Protein AF-A0A2Z5HTX4-F1 (afdb_monomer)

Secondary structure (DSSP, 8-state):
-EEEE--TTSSSPEEEEEEEETTEEEEEEETTSSS--PEE-STTTTTS-TTSS------TT----SSSSTT--

pLDDT: mean 71.53, 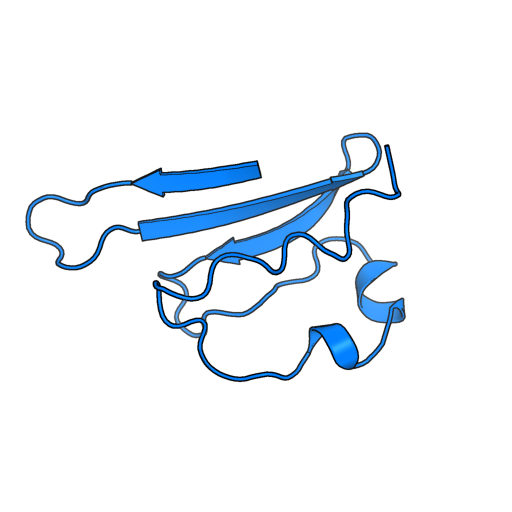std 20.27, range [36.06, 91.56]

Foldseek 3Di:
DKDWADDVPPPGTKIKDWDDDPNDTQWIFTPPPPDTFIDGPDPVNVVVDCVRPDDDDPDVPPDDPPPDPPPRD

Radius of gyration: 13.36 Å; Cα contacts (8 Å, |Δi|>4): 80; chains: 1; bounding box: 29×25×40 Å

Structure (mmCIF, N/CA/C/O backbone):
data_AF-A0A2Z5HTX4-F1
#
_entry.id   AF-A0A2Z5HTX4-F1
#
loop_
_atom_site.group_PDB
_atom_site.id
_atom_site.type_symbol
_atom_site.label_atom_id
_atom_site.label_alt_id
_atom_site.label_comp_id
_atom_site.label_asym_id
_atom_site.label_entity_id
_atom_site.label_seq_id
_atom_site.pdbx_PDB_ins_code
_atom_site.Cartn_x
_atom_site.Cartn_y
_atom_site.Cartn_z
_atom_site.occupancy
_atom_site.B_iso_or_equiv
_atom_site.auth_seq_id
_atom_site.auth_comp_id
_atom_site.auth_asym_id
_atom_site.auth_atom_id
_atom_site.pdbx_PDB_model_num
ATOM 1 N N . PHE A 1 1 ? -4.423 -6.650 -1.753 1.00 85.81 1 PHE A N 1
ATOM 2 C CA . PHE A 1 1 ? -4.615 -6.460 -3.209 1.00 85.81 1 PHE A CA 1
ATOM 3 C C . PHE A 1 1 ? -3.324 -5.980 -3.834 1.00 85.81 1 PHE A C 1
ATOM 5 O O . PHE A 1 1 ? -2.827 -4.941 -3.414 1.00 85.81 1 PHE A O 1
ATOM 12 N N . SER A 1 2 ? -2.813 -6.686 -4.841 1.00 84.12 2 SER A N 1
ATOM 13 C CA . SER A 1 2 ? -1.586 -6.328 -5.559 1.00 84.12 2 SER A CA 1
ATOM 14 C C . SER A 1 2 ? -1.863 -5.963 -7.016 1.00 84.12 2 SER A C 1
ATOM 16 O O . SER A 1 2 ? -2.836 -6.414 -7.624 1.00 84.12 2 SER A O 1
ATOM 18 N N . THR A 1 3 ? -1.032 -5.097 -7.592 1.00 89.81 3 THR A N 1
ATOM 19 C CA . THR A 1 3 ? -1.131 -4.704 -9.000 1.00 89.81 3 THR A CA 1
ATOM 20 C C . THR A 1 3 ? 0.247 -4.416 -9.577 1.00 89.81 3 THR A C 1
ATOM 22 O O . THR A 1 3 ? 1.071 -3.738 -8.966 1.00 89.81 3 THR A O 1
ATOM 25 N N . THR A 1 4 ? 0.460 -4.886 -10.804 1.00 90.06 4 THR A N 1
ATOM 26 C CA . THR A 1 4 ? 1.650 -4.590 -11.602 1.00 90.06 4 THR A CA 1
ATOM 27 C C . THR A 1 4 ? 1.218 -3.900 -12.885 1.00 90.06 4 THR A C 1
ATOM 29 O O . THR A 1 4 ? 0.436 -4.458 -13.654 1.00 90.06 4 THR A O 1
ATOM 32 N N . ALA A 1 5 ? 1.746 -2.707 -13.150 1.00 87.75 5 ALA A N 1
ATOM 33 C CA . ALA A 1 5 ? 1.480 -1.975 -14.383 1.00 87.75 5 ALA A CA 1
ATOM 34 C C . ALA A 1 5 ? 2.757 -1.781 -15.204 1.00 87.75 5 ALA A C 1
ATOM 36 O O . ALA A 1 5 ? 3.741 -1.190 -14.750 1.00 87.75 5 ALA A O 1
ATOM 37 N N . SER A 1 6 ? 2.717 -2.252 -16.452 1.00 88.50 6 SER A N 1
ATOM 38 C CA . SER A 1 6 ? 3.770 -1.994 -17.437 1.00 88.50 6 SER A CA 1
ATOM 39 C C . SER A 1 6 ? 3.813 -0.510 -17.801 1.00 88.50 6 SER A C 1
ATOM 41 O O . SER A 1 6 ? 2.773 0.136 -17.923 1.00 88.50 6 SER A O 1
ATOM 43 N N . ARG A 1 7 ? 5.016 0.034 -18.005 1.00 85.31 7 ARG A N 1
ATOM 44 C CA . ARG A 1 7 ? 5.221 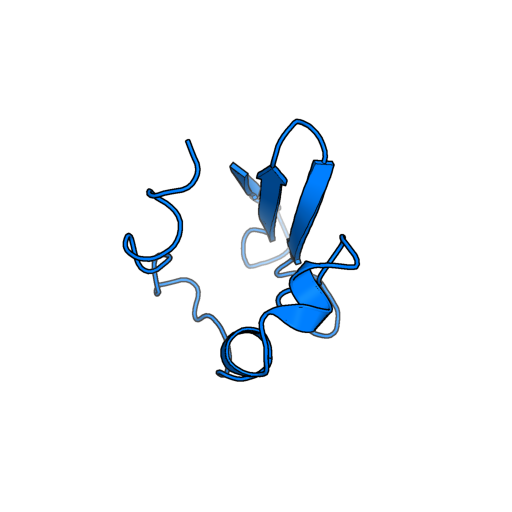1.441 -18.374 1.00 85.31 7 ARG A CA 1
ATOM 45 C C . ARG A 1 7 ? 6.105 1.533 -19.618 1.00 85.31 7 ARG A C 1
ATOM 47 O O . ARG A 1 7 ? 7.332 1.539 -19.492 1.00 85.31 7 ARG A O 1
ATOM 54 N N . PRO A 1 8 ? 5.507 1.588 -20.821 1.00 80.75 8 PRO A N 1
ATOM 55 C CA . PRO A 1 8 ? 6.261 1.700 -22.064 1.00 80.75 8 PRO A CA 1
ATOM 56 C C . PRO A 1 8 ? 7.215 2.902 -22.007 1.00 80.75 8 PRO A C 1
ATOM 58 O O . PRO A 1 8 ? 6.793 4.020 -21.718 1.00 80.75 8 PRO A O 1
ATOM 61 N N . GLY A 1 9 ? 8.510 2.662 -22.225 1.00 83.25 9 GLY A N 1
ATOM 62 C CA . GLY A 1 9 ? 9.550 3.698 -22.197 1.00 83.25 9 GLY A CA 1
ATOM 63 C C . GLY A 1 9 ? 10.096 4.085 -20.813 1.00 83.25 9 GLY A C 1
ATOM 64 O O . GLY A 1 9 ? 10.951 4.963 -20.748 1.00 83.25 9 GLY A O 1
ATOM 65 N N . ARG A 1 10 ? 9.651 3.457 -19.711 1.00 70.94 10 ARG A N 1
ATOM 66 C CA . ARG A 1 10 ? 10.080 3.799 -18.334 1.00 70.94 10 ARG A CA 1
ATOM 67 C C . ARG A 1 10 ? 10.753 2.667 -17.543 1.00 70.94 10 ARG A C 1
ATOM 69 O O . ARG A 1 10 ? 10.816 2.731 -16.321 1.00 70.94 10 ARG A O 1
ATOM 76 N N . GLY A 1 11 ? 11.338 1.683 -18.221 1.00 81.69 11 GLY A N 1
ATOM 77 C CA . GLY A 1 11 ? 12.082 0.607 -17.556 1.00 81.69 11 GLY A CA 1
ATOM 78 C C . GLY A 1 11 ? 11.160 -0.396 -16.856 1.00 81.69 11 GLY A C 1
ATOM 79 O O . GLY A 1 11 ? 10.197 -0.863 -17.464 1.00 81.69 11 GLY A O 1
ATOM 80 N N . GLU A 1 12 ? 11.472 -0.759 -15.608 1.00 84.94 12 GLU A N 1
ATOM 81 C CA . GLU A 1 12 ? 10.750 -1.795 -14.855 1.00 84.94 12 GLU A CA 1
ATOM 82 C C . GLU A 1 12 ? 9.258 -1.442 -14.626 1.00 84.94 12 GLU A C 1
ATOM 84 O O . GLU A 1 12 ? 8.911 -0.279 -14.363 1.00 84.94 12 GLU A O 1
ATOM 89 N N . PRO A 1 13 ? 8.338 -2.427 -14.709 1.00 87.12 13 PRO A N 1
ATOM 90 C CA . PRO A 1 13 ? 6.931 -2.230 -14.364 1.00 87.12 13 PRO A CA 1
ATOM 91 C C . PRO A 1 13 ? 6.772 -1.661 -12.953 1.00 87.12 13 PRO A C 1
ATOM 93 O O . PRO A 1 13 ? 7.528 -2.003 -12.048 1.00 87.12 13 PRO A O 1
ATOM 96 N N . ARG A 1 14 ? 5.780 -0.791 -12.751 1.00 89.12 14 ARG A N 1
ATOM 97 C CA . ARG A 1 14 ? 5.451 -0.322 -11.401 1.00 89.12 14 ARG A CA 1
ATOM 98 C C . ARG A 1 14 ? 4.677 -1.416 -10.691 1.00 89.12 14 ARG A C 1
ATOM 100 O O . ARG A 1 14 ? 3.701 -1.919 -11.247 1.00 89.12 14 ARG A O 1
ATOM 107 N N . TYR A 1 15 ? 5.075 -1.724 -9.471 1.00 89.06 15 TYR A N 1
ATOM 108 C CA . TYR A 1 15 ? 4.356 -2.617 -8.582 1.00 89.06 15 TYR A CA 1
ATOM 109 C C . TYR A 1 15 ? 3.811 -1.832 -7.387 1.00 89.06 15 TYR A C 1
ATOM 111 O O . TYR A 1 15 ? 4.527 -1.020 -6.800 1.00 89.06 15 TYR A O 1
ATOM 119 N N . TRP A 1 16 ? 2.558 -2.073 -7.013 1.00 89.56 16 TRP A N 1
ATOM 120 C CA . TRP A 1 16 ? 1.984 -1.545 -5.779 1.00 89.56 16 TRP A CA 1
ATOM 121 C C . TRP A 1 16 ? 1.027 -2.540 -5.135 1.00 89.56 16 TRP A C 1
ATOM 123 O O . TRP A 1 16 ? 0.420 -3.381 -5.802 1.00 89.56 16 TRP A O 1
ATOM 133 N N . GLU A 1 17 ? 0.873 -2.413 -3.824 1.00 90.50 17 GLU A N 1
ATOM 134 C CA . GLU A 1 17 ? -0.016 -3.250 -3.031 1.00 90.50 17 GLU A CA 1
ATOM 135 C C . GLU A 1 17 ? -0.715 -2.440 -1.944 1.00 90.50 17 GLU A C 1
ATOM 137 O O . GLU A 1 17 ? -0.147 -1.487 -1.409 1.00 90.50 17 GLU A O 1
ATOM 142 N N . VAL A 1 18 ? -1.946 -2.839 -1.623 1.00 91.56 18 VAL A N 1
ATOM 143 C CA . VAL A 1 18 ? -2.741 -2.293 -0.525 1.00 91.56 18 VAL A CA 1
ATOM 144 C C . VAL A 1 18 ? -3.390 -3.427 0.275 1.00 91.56 18 VAL A C 1
ATOM 146 O O . VAL A 1 18 ? -4.024 -4.317 -0.306 1.00 91.56 18 VAL A O 1
ATOM 149 N N . GLY A 1 19 ? -3.250 -3.388 1.600 1.00 88.25 19 GLY A N 1
ATOM 150 C CA . GLY A 1 19 ? -3.923 -4.282 2.547 1.00 88.25 19 GLY A CA 1
ATOM 151 C C . GLY A 1 19 ? -5.179 -3.637 3.135 1.00 88.25 19 GLY A C 1
ATOM 152 O O . GLY A 1 19 ? -5.160 -2.448 3.451 1.00 88.25 19 GLY A O 1
ATOM 153 N N . TYR A 1 20 ? -6.249 -4.421 3.293 1.00 89.06 20 TYR A N 1
ATOM 154 C CA . TYR A 1 20 ? -7.521 -3.989 3.881 1.00 89.06 20 TYR A CA 1
ATOM 155 C C . TYR A 1 20 ? -7.951 -4.920 5.020 1.00 89.06 20 TYR A C 1
ATOM 157 O O . TYR A 1 20 ? -7.753 -6.127 4.921 1.00 89.06 20 TYR A O 1
ATOM 165 N N . VAL A 1 21 ? -8.570 -4.351 6.053 1.00 87.75 21 VAL A N 1
ATOM 166 C CA . VAL A 1 21 ? -9.348 -5.043 7.096 1.00 87.75 21 VAL A CA 1
ATOM 167 C C . VAL A 1 21 ? -10.652 -4.268 7.239 1.00 87.75 21 VAL A C 1
ATOM 169 O O . VAL A 1 21 ? -10.582 -3.054 7.409 1.00 87.75 21 VAL A O 1
ATOM 172 N N . ASP A 1 22 ? -11.813 -4.923 7.133 1.00 87.25 22 ASP A N 1
ATOM 173 C CA . ASP A 1 22 ? -13.142 -4.293 7.266 1.00 87.25 22 ASP A CA 1
ATOM 174 C C . ASP A 1 22 ? -13.249 -2.939 6.531 1.00 87.25 22 ASP A C 1
ATOM 176 O O . ASP A 1 22 ? -13.488 -1.890 7.130 1.00 87.25 22 ASP A O 1
ATOM 180 N N . ASP A 1 23 ? -12.946 -2.937 5.229 1.00 89.94 23 ASP A N 1
ATOM 181 C CA . ASP A 1 23 ? -12.919 -1.753 4.348 1.00 89.94 23 ASP A CA 1
ATOM 182 C C . ASP A 1 23 ? -11.872 -0.669 4.683 1.00 89.94 23 ASP A C 1
ATOM 184 O O . ASP A 1 23 ? -11.725 0.319 3.956 1.00 89.94 23 ASP A O 1
ATOM 188 N N . THR A 1 24 ? -11.063 -0.866 5.722 1.00 87.81 24 THR A N 1
ATOM 189 C CA . THR A 1 24 ? -10.011 0.062 6.141 1.00 87.81 24 THR A CA 1
ATOM 190 C C . THR A 1 24 ? -8.665 -0.344 5.553 1.00 87.81 24 THR A C 1
ATOM 192 O O . THR A 1 24 ? -8.146 -1.422 5.840 1.00 87.81 24 THR A O 1
ATOM 195 N N . GLN A 1 25 ? -8.059 0.545 4.758 1.00 90.81 25 GLN A N 1
ATOM 196 C CA . GLN A 1 25 ? -6.677 0.365 4.309 1.00 90.81 25 GLN A CA 1
ATOM 197 C C . GLN A 1 25 ? -5.734 0.456 5.503 1.00 90.81 25 GLN A C 1
ATOM 199 O O . GLN A 1 25 ? -5.680 1.485 6.172 1.00 90.81 25 GLN A O 1
ATOM 204 N N . PHE A 1 26 ? -4.964 -0.597 5.741 1.00 87.56 26 PHE A N 1
ATOM 205 C CA . PHE A 1 26 ? -4.019 -0.639 6.856 1.00 87.56 26 PHE A CA 1
ATOM 206 C C . PHE A 1 26 ? -2.56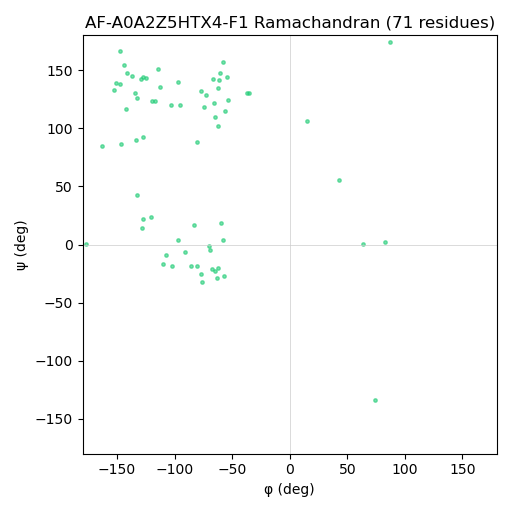6 -0.596 6.392 1.00 87.5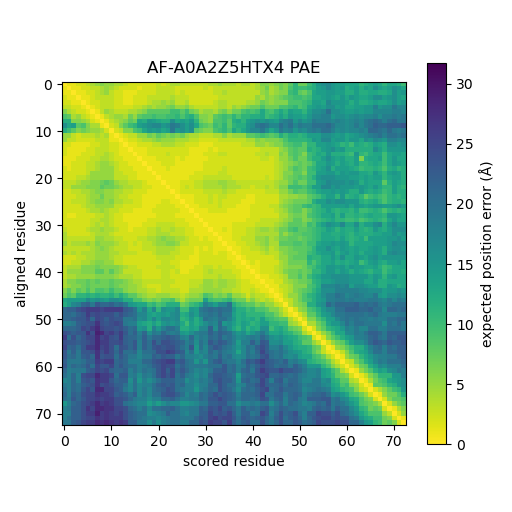6 26 PHE A C 1
ATOM 208 O O . PHE A 1 26 ? -1.67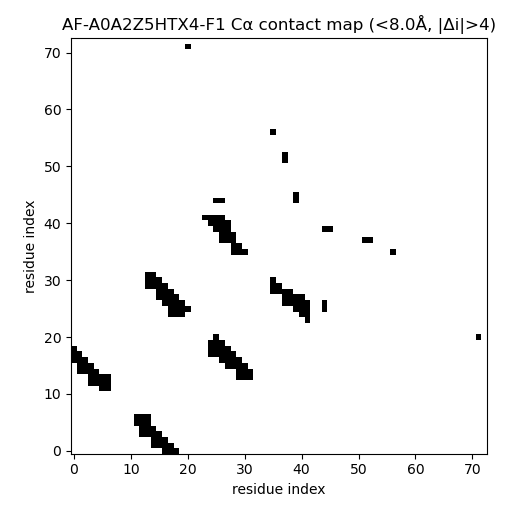5 -0.256 7.166 1.00 87.56 26 PHE A O 1
ATOM 215 N N . LEU A 1 27 ? -2.321 -0.874 5.112 1.00 87.69 27 LEU A N 1
ATOM 216 C CA . LEU A 1 27 ? -0.983 -1.092 4.595 1.00 87.69 27 LEU A CA 1
ATOM 217 C C . LEU A 1 27 ? -0.863 -0.696 3.130 1.00 87.69 27 LEU A C 1
ATOM 219 O O . LEU A 1 27 ? -1.745 -1.028 2.339 1.00 87.69 27 LEU A O 1
ATOM 223 N N . ARG A 1 28 ? 0.250 -0.059 2.754 1.00 89.62 28 ARG A N 1
ATOM 224 C CA . ARG A 1 28 ? 0.594 0.217 1.357 1.00 89.62 28 ARG A CA 1
ATOM 225 C C . ARG A 1 28 ? 2.062 -0.054 1.041 1.00 89.62 28 ARG A C 1
ATOM 227 O O . ARG A 1 28 ? 2.943 0.233 1.843 1.00 89.62 28 ARG A O 1
ATOM 234 N N . PHE A 1 29 ? 2.315 -0.535 -0.172 1.00 88.19 29 PHE A N 1
ATOM 235 C CA . PHE A 1 29 ? 3.639 -0.594 -0.789 1.00 88.19 29 PHE A CA 1
ATOM 236 C C . PHE A 1 29 ? 3.602 0.017 -2.192 1.00 88.19 29 PHE A C 1
ATOM 238 O O . PHE A 1 29 ? 2.636 -0.176 -2.932 1.00 88.19 29 PHE A O 1
ATOM 245 N N . ASP A 1 30 ? 4.661 0.729 -2.577 1.00 89.75 30 ASP A N 1
ATOM 246 C CA . ASP A 1 30 ? 4.822 1.317 -3.910 1.00 89.75 30 ASP A CA 1
ATOM 247 C C . ASP A 1 30 ? 6.287 1.222 -4.353 1.00 89.75 30 ASP A C 1
ATOM 249 O O . ASP A 1 30 ? 7.173 1.819 -3.738 1.00 89.75 30 ASP A O 1
ATOM 253 N N . SER A 1 31 ? 6.552 0.473 -5.426 1.00 86.56 31 SER A N 1
ATOM 254 C CA . SER A 1 31 ? 7.912 0.262 -5.935 1.00 86.56 31 SER A CA 1
ATOM 255 C C . SER A 1 31 ? 8.545 1.534 -6.501 1.00 86.56 31 SER A C 1
ATOM 257 O O . SER A 1 31 ? 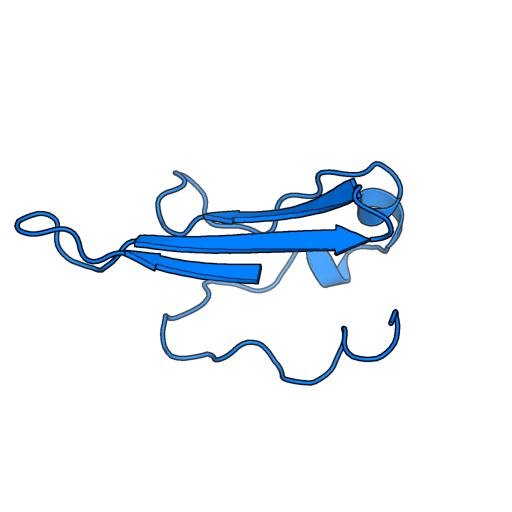9.763 1.598 -6.631 1.00 86.56 31 SER A O 1
ATOM 259 N N . ASP A 1 32 ? 7.728 2.524 -6.869 1.00 89.62 32 ASP A N 1
ATOM 260 C CA . ASP A 1 32 ? 8.185 3.803 -7.418 1.00 89.62 32 ASP A CA 1
ATOM 261 C C . ASP A 1 32 ? 8.419 4.875 -6.352 1.00 89.62 32 ASP A C 1
ATOM 263 O O . ASP A 1 32 ? 8.875 5.974 -6.683 1.00 89.62 32 ASP A O 1
ATOM 267 N N . ALA A 1 33 ? 8.073 4.613 -5.090 1.00 89.44 33 ALA A N 1
ATOM 268 C CA . ALA A 1 33 ? 8.317 5.574 -4.026 1.00 89.44 33 ALA A CA 1
ATOM 269 C C . ALA A 1 33 ? 9.823 5.852 -3.896 1.00 89.44 33 ALA A C 1
ATOM 271 O O . ALA A 1 33 ? 10.654 4.969 -4.093 1.00 89.44 33 ALA A O 1
ATOM 272 N N . ALA A 1 34 ? 10.189 7.077 -3.507 1.00 89.12 34 ALA A N 1
ATOM 273 C CA . ALA A 1 34 ? 11.595 7.447 -3.303 1.00 89.12 34 ALA A CA 1
ATOM 274 C C . ALA A 1 34 ? 12.304 6.542 -2.275 1.00 89.12 34 ALA A C 1
ATOM 276 O O . ALA A 1 34 ? 13.515 6.344 -2.342 1.00 89.12 34 ALA A O 1
ATOM 277 N N . ASN A 1 35 ? 11.535 5.978 -1.342 1.00 86.00 35 ASN A N 1
ATOM 278 C CA . ASN A 1 35 ? 11.972 4.952 -0.410 1.00 86.00 35 ASN A CA 1
ATOM 279 C C . ASN A 1 35 ? 10.917 3.833 -0.368 1.00 86.00 35 ASN A C 1
ATOM 281 O O . ASN A 1 35 ? 9.978 3.932 0.424 1.00 86.00 35 ASN A O 1
ATOM 285 N N . PRO A 1 36 ? 11.025 2.801 -1.224 1.00 84.81 36 PRO A N 1
ATOM 286 C CA . PRO A 1 36 ? 10.061 1.708 -1.262 1.00 84.81 36 PRO A CA 1
ATOM 287 C C . PRO A 1 36 ? 10.092 0.926 0.050 1.00 84.81 36 PRO A C 1
ATOM 289 O O . PRO A 1 36 ? 11.051 0.212 0.352 1.00 84.81 36 PRO A O 1
ATOM 292 N N . ARG A 1 37 ? 9.031 1.070 0.837 1.00 84.44 37 ARG A N 1
ATOM 293 C CA . ARG A 1 37 ? 8.832 0.380 2.109 1.00 84.44 37 ARG A CA 1
ATOM 294 C C . ARG A 1 37 ? 7.354 0.118 2.325 1.00 84.44 37 ARG A C 1
ATOM 296 O O . ARG A 1 37 ? 6.506 0.685 1.641 1.00 84.44 37 ARG A O 1
ATOM 303 N N . MET A 1 38 ? 7.076 -0.730 3.298 1.00 83.69 38 MET A N 1
ATOM 304 C CA . MET A 1 38 ? 5.727 -0.952 3.780 1.00 83.69 38 MET A CA 1
ATOM 305 C C . MET A 1 38 ? 5.313 0.254 4.634 1.00 83.69 38 MET A C 1
ATOM 307 O O . MET A 1 38 ? 5.973 0.575 5.624 1.00 83.69 38 MET A O 1
ATOM 311 N N . GLU A 1 39 ? 4.270 0.963 4.214 1.00 87.75 39 GLU A N 1
ATOM 312 C CA . GLU A 1 39 ? 3.749 2.145 4.898 1.00 87.75 39 GLU A CA 1
ATOM 313 C C . GLU A 1 39 ? 2.475 1.779 5.672 1.00 87.75 39 GLU A C 1
ATOM 315 O O . GLU A 1 39 ? 1.505 1.322 5.055 1.00 87.75 39 GLU A O 1
ATOM 320 N N . PRO A 1 40 ? 2.458 1.958 7.006 1.00 87.31 40 PRO A N 1
ATOM 321 C CA . PRO A 1 40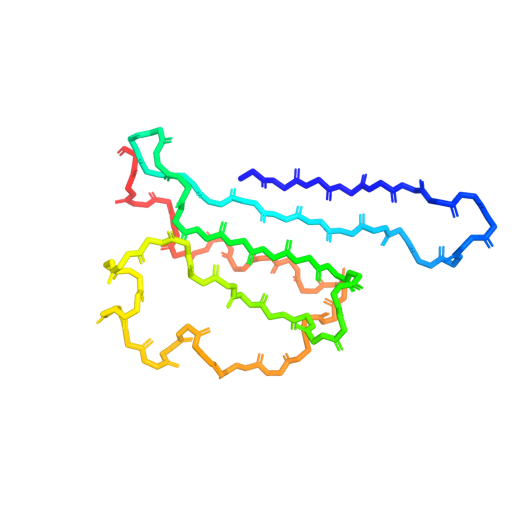 ? 1.266 1.731 7.805 1.00 87.31 40 PRO A CA 1
ATOM 322 C C . PRO A 1 40 ? 0.261 2.857 7.536 1.00 87.31 40 PRO A C 1
ATOM 324 O O . PRO A 1 40 ? 0.598 4.038 7.601 1.00 87.31 40 PRO A O 1
ATOM 327 N N . LEU A 1 41 ? -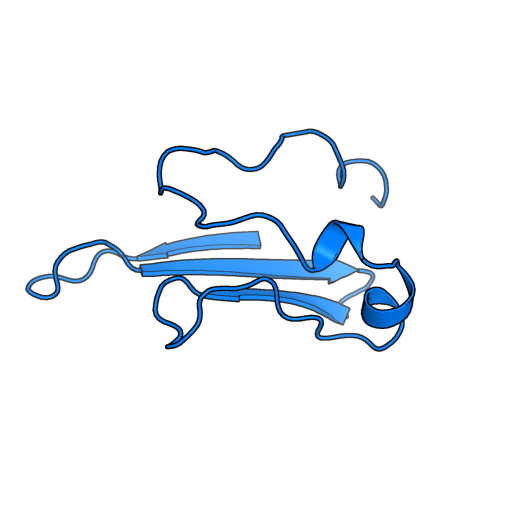0.977 2.488 7.216 1.00 87.62 41 LEU A N 1
ATOM 328 C CA . LEU A 1 41 ? -2.077 3.424 6.954 1.00 87.62 41 LEU A CA 1
ATOM 329 C C . LEU A 1 41 ? -3.111 3.462 8.085 1.00 87.62 41 LEU A C 1
ATOM 331 O O . LEU A 1 41 ? -3.963 4.350 8.094 1.00 87.62 41 LEU A O 1
ATOM 335 N N . ALA A 1 42 ? -3.016 2.546 9.052 1.00 86.81 42 ALA A N 1
ATOM 336 C CA . ALA A 1 42 ? -3.879 2.521 10.224 1.00 86.81 42 ALA A CA 1
ATOM 337 C C . ALA A 1 42 ? -3.066 2.532 11.538 1.00 86.81 42 ALA A C 1
ATOM 339 O O . ALA A 1 42 ? -2.035 1.859 11.616 1.00 86.81 42 ALA A O 1
ATOM 340 N N . PRO A 1 43 ? -3.539 3.222 12.601 1.00 84.38 43 PRO A N 1
ATOM 341 C CA . PRO A 1 43 ? -2.790 3.391 13.859 1.00 84.38 43 PRO A CA 1
ATOM 342 C C . PRO A 1 43 ? -2.473 2.091 14.610 1.00 84.38 43 PRO A C 1
ATOM 344 O O . PRO A 1 43 ? -1.602 2.048 15.476 1.00 84.38 43 PRO A O 1
ATOM 347 N N . TRP A 1 44 ? -3.212 1.020 14.335 1.00 80.50 44 TRP A N 1
ATOM 348 C CA . TRP A 1 44 ? -2.989 -0.285 14.955 1.00 80.50 44 TRP A CA 1
ATOM 349 C C . TRP A 1 44 ? -1.840 -1.064 14.299 1.00 80.50 44 TRP A C 1
ATOM 351 O O . TRP A 1 44 ? -1.264 -1.933 14.941 1.00 80.50 44 TRP A O 1
ATOM 361 N N . VAL A 1 45 ? -1.434 -0.704 13.078 1.00 79.06 45 VAL A N 1
ATOM 362 C CA . VAL A 1 45 ? -0.296 -1.328 12.377 1.00 79.06 45 VAL A CA 1
ATOM 363 C C . VAL A 1 45 ? 1.033 -0.837 12.937 1.00 79.06 45 VAL A C 1
ATOM 365 O O . VAL A 1 45 ? 1.991 -1.594 13.026 1.00 79.06 45 VAL A O 1
ATOM 368 N N . GLU A 1 46 ? 1.088 0.415 13.394 1.00 73.50 46 GLU A N 1
ATOM 369 C CA . GLU A 1 46 ? 2.266 0.941 14.094 1.00 73.50 46 GLU A CA 1
ATOM 370 C C . GLU A 1 46 ? 2.514 0.222 15.433 1.00 73.50 46 GLU A C 1
ATOM 372 O O . GLU A 1 46 ? 3.643 0.194 15.923 1.00 73.50 46 GLU A O 1
ATOM 377 N N . GLN A 1 47 ? 1.472 -0.389 16.011 1.00 69.94 47 GLN A N 1
ATOM 378 C CA . GLN A 1 47 ? 1.536 -1.118 17.280 1.00 69.94 47 GLN A CA 1
ATOM 379 C C . GLN A 1 47 ? 1.975 -2.586 17.117 1.00 69.94 47 GLN A C 1
ATOM 381 O O . GLN A 1 47 ? 2.454 -3.167 18.088 1.00 69.94 47 GLN A O 1
ATOM 386 N N . GLU A 1 48 ? 1.895 -3.166 15.909 1.00 63.34 48 GLU A N 1
ATOM 387 C CA . GLU A 1 48 ? 2.288 -4.561 15.602 1.00 63.34 48 GLU A CA 1
ATOM 388 C C . GLU A 1 48 ? 3.812 -4.821 15.659 1.00 63.34 48 GLU A C 1
ATOM 390 O O . GLU A 1 48 ? 4.270 -5.955 15.538 1.00 63.34 48 GLU A O 1
ATOM 395 N N . GLY A 1 49 ? 4.624 -3.799 15.941 1.00 52.72 49 GLY A N 1
ATOM 396 C CA . GLY A 1 49 ? 6.028 -3.968 16.309 1.00 52.72 49 GLY A CA 1
ATOM 397 C C . GLY A 1 49 ? 7.029 -4.026 15.137 1.00 52.72 49 GLY A C 1
ATOM 398 O O . GLY A 1 49 ? 6.675 -3.982 13.959 1.00 52.72 49 GLY A O 1
ATOM 399 N N . PRO A 1 50 ? 8.338 -4.069 15.453 1.00 52.75 50 PRO A N 1
ATOM 400 C CA . PRO A 1 50 ? 9.434 -3.810 14.510 1.00 52.75 50 PRO A CA 1
ATOM 401 C C . PRO A 1 50 ? 9.645 -4.872 13.415 1.00 52.75 50 PRO A C 1
ATOM 403 O O . PRO A 1 50 ? 10.469 -4.650 12.527 1.00 52.75 50 PRO A O 1
ATOM 406 N N . GLU A 1 51 ? 8.914 -5.991 13.428 1.00 55.03 51 GLU A N 1
ATOM 407 C CA . GLU A 1 51 ? 8.979 -7.025 12.378 1.00 55.03 51 GLU A CA 1
ATOM 408 C C . GLU A 1 51 ? 8.522 -6.492 11.012 1.00 55.03 51 GLU A C 1
ATOM 410 O O . GLU A 1 51 ? 9.036 -6.900 9.969 1.00 55.03 51 GLU A O 1
ATOM 415 N N . PHE A 1 52 ? 7.635 -5.499 11.024 1.00 53.03 52 PHE A N 1
ATOM 416 C CA . PHE A 1 52 ? 7.152 -4.800 9.840 1.00 53.03 52 PHE A CA 1
ATOM 417 C C . PHE A 1 52 ? 8.166 -3.777 9.275 1.00 53.03 52 PHE A C 1
ATOM 419 O O . PHE A 1 52 ? 8.170 -3.468 8.083 1.00 53.03 52 PHE A O 1
ATOM 426 N N . GLY A 1 53 ? 9.060 -3.254 10.123 1.00 57.53 53 GLY A N 1
ATOM 427 C CA . GLY A 1 53 ? 9.885 -2.074 9.840 1.00 57.53 53 GLY A CA 1
ATOM 428 C C . GLY A 1 53 ? 11.307 -2.332 9.333 1.00 57.53 53 GLY A C 1
ATOM 429 O O . GLY A 1 53 ? 12.063 -1.375 9.165 1.00 57.53 53 GLY A O 1
ATOM 430 N N . GLY A 1 54 ? 11.719 -3.581 9.099 1.00 50.12 54 GLY A N 1
ATOM 431 C CA . GLY A 1 54 ? 13.126 -3.844 8.797 1.00 50.12 54 GLY A CA 1
ATOM 432 C C . GLY A 1 54 ? 13.440 -5.194 8.170 1.00 50.12 54 GLY A C 1
ATOM 433 O O . GLY A 1 54 ? 13.942 -6.091 8.844 1.00 50.12 54 GLY A O 1
ATOM 434 N N . ARG A 1 55 ? 13.309 -5.299 6.843 1.00 41.66 55 ARG A N 1
ATOM 435 C CA . ARG A 1 55 ? 14.212 -6.149 6.053 1.00 41.66 55 ARG A CA 1
ATOM 436 C C . ARG A 1 55 ? 14.332 -5.630 4.623 1.00 41.66 55 ARG A C 1
ATOM 438 O O . ARG A 1 55 ? 13.351 -5.234 4.008 1.00 41.66 55 ARG A O 1
ATOM 445 N N . GLY A 1 56 ? 15.577 -5.548 4.160 1.00 41.00 56 GLY A N 1
ATOM 446 C CA . GLY A 1 56 ? 15.982 -4.837 2.952 1.00 41.00 56 GLY A CA 1
ATOM 447 C C . GLY A 1 56 ? 15.306 -5.295 1.660 1.00 41.00 56 GLY A C 1
ATOM 448 O O . GLY A 1 56 ? 14.840 -6.423 1.560 1.00 41.00 56 GLY A O 1
ATOM 449 N N . ARG A 1 57 ? 15.314 -4.358 0.696 1.00 42.53 57 ARG A N 1
ATOM 450 C CA . ARG A 1 57 ? 14.935 -4.450 -0.727 1.00 42.53 57 ARG A CA 1
ATOM 451 C C . ARG A 1 57 ? 14.122 -5.702 -1.090 1.00 42.53 57 ARG A C 1
ATOM 453 O O . ARG A 1 57 ? 14.735 -6.755 -1.281 1.00 42.53 57 ARG A O 1
ATOM 460 N N . PRO A 1 58 ? 12.804 -5.581 -1.337 1.00 43.16 58 PRO A N 1
ATOM 461 C CA . PRO A 1 58 ? 12.118 -6.593 -2.121 1.00 43.16 58 PRO A CA 1
ATOM 462 C C . PRO A 1 58 ? 12.747 -6.580 -3.518 1.00 43.16 58 PRO A C 1
ATOM 464 O O . PRO A 1 58 ? 12.522 -5.678 -4.324 1.00 43.16 58 PRO A O 1
ATOM 467 N N . SER A 1 59 ? 13.623 -7.543 -3.795 1.00 40.31 59 SER A N 1
ATOM 468 C CA . SER A 1 59 ? 13.936 -7.894 -5.171 1.00 40.31 59 SER A CA 1
ATOM 469 C C . SER A 1 59 ? 12.636 -8.400 -5.789 1.00 40.31 59 SER A C 1
ATOM 471 O O . SER A 1 59 ? 11.932 -9.198 -5.173 1.00 40.31 59 SER A O 1
ATOM 473 N N . ALA A 1 60 ? 12.310 -7.946 -7.001 1.00 42.94 60 ALA A N 1
ATOM 474 C CA . ALA A 1 60 ? 11.064 -8.254 -7.715 1.00 42.94 60 ALA A CA 1
ATOM 475 C C . ALA A 1 60 ? 10.804 -9.763 -7.967 1.00 42.94 60 ALA A C 1
ATOM 477 O O . ALA A 1 60 ? 9.832 -10.132 -8.618 1.00 42.94 60 ALA A O 1
ATOM 478 N N . THR A 1 61 ? 11.668 -10.646 -7.461 1.00 45.34 61 THR A N 1
ATOM 479 C CA . THR A 1 61 ? 11.544 -12.106 -7.504 1.00 45.34 61 THR A CA 1
ATOM 480 C C . THR A 1 61 ? 11.078 -12.709 -6.173 1.00 45.34 61 THR A C 1
ATOM 482 O O . THR A 1 61 ? 10.587 -13.836 -6.173 1.00 45.34 61 THR A O 1
ATOM 485 N N . HIS A 1 62 ? 11.183 -12.003 -5.037 1.00 39.62 62 HIS A N 1
ATOM 486 C CA . HIS A 1 62 ? 10.639 -12.511 -3.778 1.00 39.62 62 HIS A CA 1
ATOM 487 C C . HIS A 1 62 ? 9.137 -12.237 -3.739 1.00 39.62 62 HIS A C 1
ATOM 489 O O . HIS A 1 62 ? 8.664 -11.199 -3.282 1.00 39.62 62 HIS A O 1
ATOM 495 N N . ARG A 1 63 ? 8.401 -13.207 -4.287 1.00 44.69 63 ARG A N 1
ATOM 496 C CA . ARG A 1 63 ? 6.999 -13.473 -3.980 1.00 44.69 63 ARG A CA 1
ATOM 497 C C . ARG A 1 63 ? 6.780 -13.222 -2.487 1.00 44.69 63 ARG A C 1
ATOM 499 O O . ARG A 1 63 ? 7.561 -13.718 -1.672 1.00 44.69 63 ARG A O 1
ATOM 506 N N . PHE A 1 64 ? 5.749 -12.445 -2.162 1.00 44.59 64 PHE A N 1
ATOM 507 C CA . PHE A 1 64 ? 5.204 -12.330 -0.811 1.00 44.59 64 PHE A CA 1
ATOM 508 C C . PHE A 1 64 ? 5.288 -13.687 -0.119 1.00 44.59 64 PHE A C 1
ATOM 510 O O . PHE A 1 64 ? 4.905 -14.681 -0.746 1.00 44.59 64 PHE A O 1
ATOM 517 N N . PRO A 1 65 ? 5.815 -13.792 1.111 1.00 41.28 65 PRO A N 1
ATOM 518 C CA . PRO A 1 65 ? 5.652 -15.036 1.831 1.00 41.28 65 PRO A CA 1
ATOM 519 C C . PRO A 1 65 ? 4.144 -15.302 1.906 1.00 41.28 65 PRO A C 1
ATOM 521 O O . PRO A 1 65 ? 3.413 -14.546 2.539 1.00 41.28 65 PRO A O 1
ATOM 524 N N . ASP A 1 66 ? 3.692 -16.380 1.255 1.00 42.94 66 ASP A N 1
ATOM 525 C CA . ASP A 1 66 ? 2.328 -16.952 1.289 1.00 42.94 66 ASP A CA 1
ATOM 526 C C . ASP A 1 66 ? 1.903 -17.370 2.726 1.00 42.94 66 ASP A C 1
ATOM 528 O O . ASP A 1 66 ? 1.023 -18.197 2.941 1.00 42.94 66 ASP A O 1
ATOM 532 N N . ARG A 1 67 ? 2.571 -16.853 3.759 1.00 38.81 67 ARG A N 1
ATOM 533 C CA . ARG A 1 67 ? 2.387 -17.177 5.167 1.00 38.81 67 ARG A CA 1
ATOM 534 C C . ARG A 1 67 ? 2.649 -15.934 6.003 1.00 38.81 67 ARG A C 1
ATOM 536 O O . ARG A 1 67 ? 3.767 -15.772 6.475 1.00 38.81 67 ARG A O 1
ATOM 543 N N . THR A 1 68 ? 1.610 -15.122 6.186 1.00 46.56 68 THR A N 1
ATOM 544 C CA . THR A 1 68 ? 1.314 -14.421 7.459 1.00 46.56 68 THR A CA 1
ATOM 545 C C . THR A 1 68 ? 0.018 -13.605 7.440 1.00 46.56 68 THR A C 1
ATOM 547 O O . THR A 1 68 ? -0.326 -13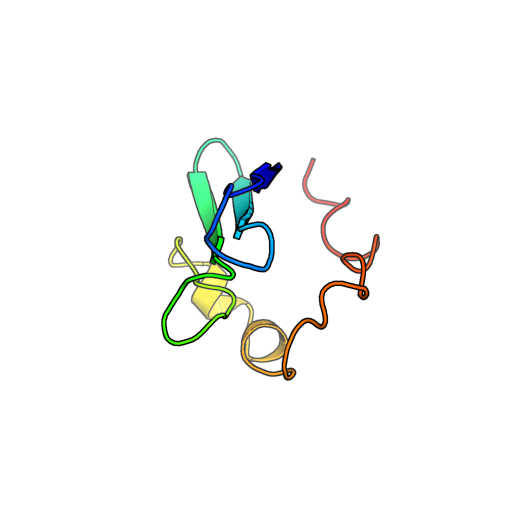.051 8.473 1.00 46.56 68 THR A O 1
ATOM 550 N N . TYR A 1 69 ? -0.754 -13.573 6.346 1.00 42.59 69 TYR A N 1
ATOM 551 C CA . TYR A 1 69 ? -2.021 -12.817 6.315 1.00 42.59 69 TYR A CA 1
ATOM 552 C C . TYR A 1 69 ? -3.245 -13.622 5.840 1.00 42.59 69 TYR A C 1
ATOM 554 O O . TYR A 1 69 ? -4.302 -13.052 5.611 1.00 42.59 69 TYR A O 1
ATOM 562 N N . GLU A 1 70 ? -3.144 -14.954 5.777 1.00 36.06 70 GLU A N 1
ATOM 563 C CA . GLU A 1 70 ? -4.275 -15.868 5.501 1.00 36.06 70 GLU A CA 1
ATOM 564 C C . GLU A 1 70 ? -5.105 -16.197 6.766 1.00 36.06 70 GLU A C 1
ATOM 566 O O . GLU A 1 70 ? -5.828 -17.186 6.794 1.00 36.06 70 GLU A O 1
ATOM 571 N N . SER A 1 71 ? -4.987 -15.423 7.854 1.00 39.16 71 SER A N 1
ATOM 572 C CA . SER A 1 71 ? -5.699 -15.710 9.117 1.00 39.16 71 SER A CA 1
ATOM 573 C C . SER A 1 71 ? -6.513 -14.538 9.672 1.00 39.16 71 SER A C 1
ATOM 575 O O . SER A 1 71 ? -6.807 -14.528 10.866 1.00 39.16 71 SER A O 1
ATOM 577 N N . LEU A 1 72 ? -6.888 -13.568 8.833 1.00 43.84 72 LEU A N 1
ATOM 578 C CA . LEU A 1 72 ? -7.837 -12.501 9.191 1.00 43.84 72 LEU A CA 1
ATOM 579 C C . LEU A 1 72 ? -8.915 -12.323 8.105 1.00 43.84 72 LEU A C 1
ATOM 581 O O . LEU A 1 72 ? -9.231 -11.205 7.707 1.00 43.84 72 LEU A O 1
ATOM 585 N N . SER A 1 73 ? -9.432 -13.446 7.596 1.00 36.09 73 SER A N 1
ATOM 586 C CA . SER A 1 73 ? -10.676 -13.531 6.811 1.00 36.09 73 SER A CA 1
ATOM 587 C C . SER A 1 73 ? -11.759 -14.207 7.638 1.00 36.09 73 SER A C 1
ATOM 589 O O . SER A 1 73 ? -11.411 -15.198 8.322 1.00 36.09 73 SER A O 1
#

Organism: Procyon lotor (NCBI:txid9654)

InterPro domains:
  IPR011161 MHC class I-like antigen recognition-like [PF00129] (1-52)
  IPR011162 MHC classes I/II-like antigen recognition protein [SSF54452] (1-55)
  IPR037055 MHC class I-like antigen recognition-like superfamily [G3DSA:3.30.500.10] (1-66)
  IPR050208 Antigen-presenting and immune regulatory MHC class I-related [PTHR16675] (1-48)

Mean predicted aligned error: 10.85 Å

Sequence (73 aa):
FSTTASRPGRGEPRYWEVGYVDDTQFLRFDSDAANPRMEPLAPWVEQEGPEFGGRGRPSATHRFPDRTYESLS

Solvent-accessible surface area (backbone atoms only — not comparable to full-atom values): 4871 Å² total; per-residue (Å²): 93,77,50,76,45,82,41,93,95,62,71,73,57,46,40,38,37,42,41,71,56,95,93,38,58,36,34,36,37,38,65,77,45,98,73,62,50,75,41,69,63,32,82,68,52,72,67,73,46,70,82,73,75,68,77,80,80,84,53,98,78,68,67,74,74,97,73,83,74,90,82,83,125

Nearest PDB structures (foldseek):
  4nhu-assembly1_G  TM=9.380E-01  e=5.172E-05  Mus musculus
  3quk-assembly1_A  TM=9.451E-01  e=6.618E-05  Mus musculus
  2e7l-assembly2_F  TM=9.287E-01  e=1.225E-04  Mus musculus
  5sws-assembly1_A  TM=9.158E-01  e=1.474E-04  Mus musculus
  5swz-assembly4_P  TM=8.943E-01  e=1.474E-04  Mus musculus